Protein AF-A0AA41WRB9-F1 (afdb_monomer)

Sequence (131 aa):
MSAAKTFVLRGEPNAQALWNFLKHNWRAFSDAGKPLAVSVAEHRAKRSTEQNKRLWALLNEIAEQAMLDGKHYSAEAWHEWTKRQFIGVEELPGGGTVGISTTTLNVEEFGAYMTRIEAWAVQNFGIEFRD

Solvent-accessible surface area (backbone atoms only — not comparable to full-atom values): 8102 Å² total; per-residue (Å²): 135,82,84,81,85,83,81,73,76,84,48,70,72,44,47,51,51,49,50,54,51,49,74,75,41,42,63,66,28,43,77,69,76,51,62,77,83,88,85,88,73,85,86,71,55,70,68,58,56,52,50,52,52,50,53,52,52,54,33,42,54,43,26,77,69,38,66,57,98,89,38,69,48,54,35,65,57,48,50,51,50,47,25,38,74,74,74,27,68,44,82,41,94,90,79,46,74,44,52,46,62,73,87,76,48,52,78,66,56,48,50,54,48,52,53,50,51,52,54,48,42,33,75,76,62,67,55,82,86,83,133

Nearest PDB structures (foldseek):
  1pc6-assembly1_B  TM=5.880E-01  e=1.569E-06  Lambdavirus lambda
  1pc6-assembly1_A  TM=6.472E-01  e=3.724E-06  Lambdavirus lambda
  3au4-assembly1_A  TM=2.881E-01  e=1.325E+00  Homo sapiens

Secondary structure (DSSP, 8-state):
-PPP-----SSHHHHHHHHHHHHHHHHHHHHTT-PPP--------HHHHHHHHHHHHHHHHHHHH-EETTEE--HHHHHHHHHHHHT-EEEPTTS-EEEPPGGGS-HHHHHHHHHHHHHHHHHHH------

Foldseek 3Di:
DDDDDDQDPPDDVSVVVVVVCCVPPQVVCVVVVRGDDDDDDPDDDVLVVVLVVVLLLLLQLCQVQDDDPNDRDHSVVVVFVLQCVQVHWDADPPGDIGRDDPVPDDPVSSVVSSVVSVVVSCVPRVGDDDD

Radius of gyration: 20.94 Å; Cα contacts (8 Å, |Δi|>4): 94; chains: 1; bounding box: 52×42×54 Å

Organism: NCBI:txid2957504

InterPro domains:
  IPR008711 Recombinase NinB [PF05772] (5-129)
  IPR036619 NinB superfamily [G3DSA:1.10.3790.10] (3-131)
  IPR036619 NinB superfamily [SSF103370] (4-131)

Mean predicted aligned error: 10.04 Å

Structure (mmCIF, N/CA/C/O backbone):
data_AF-A0AA41WRB9-F1
#
_entry.id   AF-A0AA41WRB9-F1
#
loop_
_atom_site.group_PDB
_atom_site.id
_atom_site.type_symbol
_atom_site.label_atom_id
_atom_site.label_alt_id
_atom_site.label_comp_id
_atom_site.label_asym_id
_atom_site.label_entity_id
_atom_site.label_seq_id
_atom_site.pdbx_PDB_ins_code
_atom_site.Cartn_x
_atom_site.Cartn_y
_atom_site.Cartn_z
_atom_site.occupancy
_atom_site.B_iso_or_equiv
_atom_site.auth_seq_id
_atom_site.auth_comp_id
_atom_site.auth_asym_id
_atom_site.auth_atom_id
_atom_site.pdbx_PDB_model_num
ATOM 1 N N . MET A 1 1 ? -0.284 -12.936 22.490 1.00 36.38 1 MET A N 1
ATOM 2 C CA . MET A 1 1 ? -0.994 -12.260 21.382 1.00 36.38 1 MET A CA 1
ATOM 3 C C . MET A 1 1 ? -2.475 -12.194 21.732 1.00 36.38 1 MET A C 1
ATOM 5 O O . MET A 1 1 ? -3.098 -13.240 21.825 1.00 36.38 1 MET A O 1
ATOM 9 N N . SER A 1 2 ? -3.021 -11.011 22.025 1.00 38.88 2 SER A N 1
ATOM 10 C CA . SER A 1 2 ? -4.467 -10.851 22.243 1.00 38.88 2 SER A CA 1
ATOM 11 C C . SER A 1 2 ? -5.131 -10.681 20.881 1.00 38.88 2 SER A C 1
ATOM 13 O O . SER A 1 2 ? -4.786 -9.749 20.161 1.00 38.88 2 SER A O 1
ATOM 15 N N . ALA A 1 3 ? -6.040 -11.580 20.507 1.00 49.69 3 ALA A N 1
ATOM 16 C CA . ALA A 1 3 ? -6.772 -11.476 19.251 1.00 49.69 3 ALA A CA 1
ATOM 17 C C . ALA A 1 3 ? -7.613 -10.186 19.245 1.00 49.69 3 ALA A C 1
ATOM 19 O O . ALA A 1 3 ? -8.502 -10.013 20.079 1.00 49.69 3 ALA A O 1
ATOM 20 N N . ALA A 1 4 ? -7.315 -9.265 18.328 1.00 69.25 4 ALA A N 1
ATOM 21 C CA . ALA A 1 4 ? -8.133 -8.079 18.115 1.00 69.25 4 ALA A CA 1
ATOM 22 C C . ALA A 1 4 ? -9.483 -8.503 17.517 1.00 69.25 4 ALA A C 1
ATOM 24 O O . ALA A 1 4 ? -9.531 -9.224 16.520 1.00 69.25 4 ALA A O 1
ATOM 25 N N . LYS A 1 5 ? -10.588 -8.076 18.134 1.00 78.69 5 LYS A N 1
ATOM 26 C CA . LYS A 1 5 ? -11.938 -8.352 17.635 1.00 78.69 5 LYS A CA 1
ATOM 27 C C . LYS A 1 5 ? -12.375 -7.219 16.710 1.00 78.69 5 LYS A C 1
ATOM 29 O O . LYS A 1 5 ? -12.605 -6.104 17.167 1.00 78.69 5 LYS A O 1
ATOM 34 N N . THR A 1 6 ? -12.492 -7.503 15.417 1.00 83.56 6 THR A N 1
ATOM 35 C CA . THR A 1 6 ? -12.920 -6.526 14.404 1.00 83.56 6 THR A CA 1
ATOM 36 C C . THR A 1 6 ? -14.416 -6.657 14.127 1.00 83.56 6 THR A C 1
ATOM 38 O O . THR A 1 6 ? -14.911 -7.757 13.886 1.00 83.56 6 THR A O 1
ATOM 41 N N . PHE A 1 7 ? -15.134 -5.532 14.115 1.00 86.25 7 PHE A N 1
ATOM 42 C CA . PHE A 1 7 ? -16.541 -5.462 13.719 1.00 86.25 7 PHE A CA 1
ATOM 43 C C . PHE A 1 7 ? -16.647 -4.806 12.343 1.00 86.25 7 PHE A C 1
ATOM 45 O O . PHE A 1 7 ? -16.171 -3.691 12.150 1.00 86.25 7 PHE A O 1
ATOM 52 N N . VAL A 1 8 ? -17.271 -5.492 11.386 1.00 88.06 8 VAL A N 1
ATOM 53 C CA . VAL A 1 8 ? -17.493 -4.964 10.034 1.00 88.06 8 VAL A CA 1
ATOM 54 C C . VAL A 1 8 ? -18.951 -4.560 9.899 1.00 88.06 8 VAL A C 1
ATOM 56 O O . VAL A 1 8 ? -19.832 -5.419 9.894 1.00 88.06 8 VAL A O 1
ATOM 59 N N . LEU A 1 9 ? -19.221 -3.264 9.788 1.00 88.81 9 LEU A N 1
ATOM 60 C CA . LEU A 1 9 ? -20.582 -2.736 9.748 1.00 88.81 9 LEU A CA 1
ATOM 61 C C . LEU A 1 9 ? -21.151 -2.840 8.325 1.00 88.81 9 LEU A C 1
ATOM 63 O O . LEU A 1 9 ? -20.900 -1.981 7.490 1.00 88.81 9 LEU A O 1
ATOM 67 N N . ARG A 1 10 ? -21.891 -3.920 8.038 1.00 85.62 10 ARG A N 1
ATOM 68 C CA . ARG A 1 10 ? -22.584 -4.138 6.744 1.00 85.62 10 ARG A CA 1
ATOM 69 C C . ARG A 1 10 ? -24.097 -3.919 6.816 1.00 85.62 10 ARG A C 1
ATOM 71 O O . ARG A 1 10 ? -24.781 -4.033 5.810 1.00 85.62 10 ARG A O 1
ATOM 78 N N . GLY A 1 11 ? -24.609 -3.662 8.013 1.00 86.00 11 GLY A N 1
ATOM 79 C CA . GLY A 1 11 ? -26.026 -3.538 8.307 1.00 86.00 11 GLY A CA 1
ATOM 80 C C . GLY A 1 11 ? -26.255 -3.401 9.807 1.00 86.00 11 GLY A C 1
ATOM 81 O O . GLY A 1 11 ? -25.328 -3.543 10.613 1.00 86.00 11 GLY A O 1
ATOM 82 N N . GLU A 1 12 ? -27.504 -3.141 10.169 1.00 89.44 12 GLU A N 1
ATOM 83 C CA . GLU A 1 12 ? -27.930 -2.836 11.535 1.00 89.44 12 GLU A CA 1
ATOM 84 C C . GLU A 1 12 ? -27.560 -3.902 12.587 1.00 89.44 12 GLU A C 1
ATOM 86 O O . GLU A 1 12 ? -27.051 -3.522 13.646 1.00 89.44 12 GLU A O 1
ATOM 91 N N . PRO A 1 13 ? -27.651 -5.222 12.307 1.00 90.62 13 PRO A N 1
ATOM 92 C CA . PRO A 1 13 ? -27.245 -6.243 13.276 1.00 90.62 13 PRO A CA 1
ATOM 93 C C . PRO A 1 13 ? -25.773 -6.130 13.701 1.00 90.62 13 PRO A C 1
ATOM 95 O O . PRO A 1 13 ? -25.432 -6.317 14.871 1.00 90.62 13 PRO A O 1
ATOM 98 N N . ASN A 1 14 ? -24.886 -5.768 12.770 1.00 89.12 14 ASN A N 1
ATOM 99 C CA . ASN A 1 14 ? -23.450 -5.664 13.037 1.00 89.12 14 ASN A CA 1
ATOM 100 C C . ASN A 1 14 ? -23.134 -4.409 13.862 1.00 89.12 14 ASN A C 1
ATOM 102 O O . ASN A 1 14 ? -22.268 -4.447 14.739 1.00 89.12 14 ASN A O 1
ATOM 106 N N . ALA A 1 15 ? -23.856 -3.312 13.606 1.00 91.12 15 ALA A N 1
ATOM 107 C CA . ALA A 1 15 ? -23.750 -2.083 14.388 1.00 91.12 15 ALA A CA 1
ATOM 108 C C . ALA A 1 15 ? -24.236 -2.300 15.824 1.00 91.12 15 ALA A C 1
ATOM 110 O O . ALA A 1 15 ? -23.564 -1.900 16.777 1.00 91.12 15 ALA A O 1
ATOM 111 N N . GLN A 1 16 ? -25.344 -3.021 15.992 1.00 93.25 16 GLN A N 1
ATOM 112 C CA . GLN A 1 16 ? -25.877 -3.333 17.311 1.00 93.25 16 GLN A CA 1
ATOM 113 C C . GLN A 1 16 ? -24.959 -4.274 18.103 1.00 93.25 16 GLN A C 1
ATOM 115 O O . GLN A 1 16 ? -24.782 -4.091 19.308 1.00 93.25 16 GLN A O 1
ATOM 120 N N . ALA A 1 17 ? -24.301 -5.227 17.435 1.00 90.62 17 ALA A N 1
ATOM 121 C CA . ALA A 1 17 ? -23.291 -6.080 18.058 1.00 90.62 17 ALA A CA 1
ATOM 122 C C . ALA A 1 17 ? -22.071 -5.284 18.561 1.00 90.62 17 ALA A C 1
ATOM 124 O O . ALA A 1 17 ? -21.623 -5.513 19.688 1.00 90.62 17 ALA A O 1
ATOM 125 N N . LEU A 1 18 ? -21.560 -4.332 17.766 1.00 92.88 18 LEU A N 1
ATOM 126 C CA . LEU A 1 18 ? -20.486 -3.424 18.189 1.00 92.88 18 LEU A CA 1
ATOM 127 C C . LEU A 1 18 ? -20.927 -2.581 19.392 1.00 92.88 18 LEU A C 1
ATOM 129 O O . LEU A 1 18 ? -20.223 -2.534 20.401 1.00 92.88 18 LEU A O 1
ATOM 133 N N . TRP A 1 19 ? -22.103 -1.956 19.305 1.00 93.31 19 TRP A N 1
ATOM 134 C CA . TRP A 1 19 ? -22.654 -1.134 20.382 1.00 93.31 19 TRP A CA 1
ATOM 135 C C . TRP A 1 19 ? -22.786 -1.917 21.688 1.00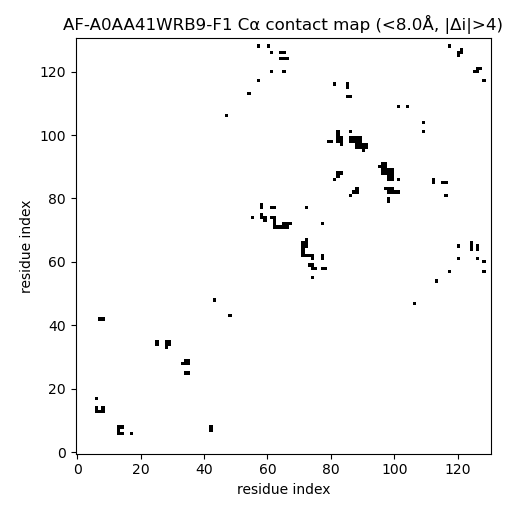 93.31 19 TRP A C 1
ATOM 137 O O . TRP A 1 19 ? -22.301 -1.476 22.731 1.00 93.31 19 TRP A O 1
ATOM 147 N N . ASN A 1 20 ? -23.381 -3.110 21.630 1.00 93.88 20 ASN A N 1
ATOM 148 C CA . ASN A 1 20 ? -23.534 -3.971 22.794 1.00 93.88 20 ASN A CA 1
ATOM 149 C C . ASN A 1 20 ? -22.172 -4.374 23.365 1.00 93.88 20 ASN A C 1
ATOM 151 O O . ASN A 1 20 ? -21.995 -4.354 24.581 1.00 93.88 20 ASN A O 1
ATOM 155 N N . PHE A 1 21 ? -21.192 -4.695 22.520 1.00 92.38 21 PHE A N 1
ATOM 156 C CA . PHE A 1 21 ? -19.852 -5.014 22.998 1.00 92.38 21 PHE A CA 1
ATOM 157 C C . PHE A 1 21 ? -19.220 -3.831 23.740 1.00 92.38 21 PHE A C 1
ATOM 159 O O . PHE A 1 21 ? -18.773 -3.999 24.874 1.00 92.38 21 PHE A O 1
ATOM 166 N N . LEU A 1 22 ? -19.238 -2.633 23.152 1.00 92.69 22 LEU A N 1
ATOM 167 C CA . LEU A 1 22 ? -18.678 -1.443 23.789 1.00 92.69 22 LEU A CA 1
ATOM 168 C C . LEU A 1 22 ? -19.394 -1.141 25.106 1.00 92.69 22 LEU A C 1
ATOM 170 O O . LEU A 1 22 ? -18.738 -1.092 26.145 1.00 92.69 22 LEU A O 1
ATOM 174 N N . LYS A 1 23 ? -20.730 -1.036 25.080 1.00 93.50 23 LYS A N 1
ATOM 175 C CA . LYS A 1 23 ? -21.576 -0.688 26.232 1.00 93.50 23 LYS A CA 1
ATOM 176 C C . LYS A 1 23 ? -21.302 -1.555 27.462 1.00 93.50 23 LYS A C 1
ATOM 178 O O . LYS A 1 23 ? -21.262 -1.020 28.567 1.00 93.50 23 LYS A O 1
ATOM 183 N N . HIS A 1 24 ? -21.113 -2.862 27.281 1.00 92.06 24 HIS A N 1
ATOM 184 C CA . HIS A 1 24 ? -20.957 -3.793 28.402 1.00 92.06 24 HIS A CA 1
ATOM 185 C C . HIS A 1 24 ? -19.508 -3.964 28.877 1.00 92.06 24 HIS A C 1
ATOM 187 O O . HIS A 1 24 ? -19.306 -4.377 30.014 1.00 92.06 24 HIS A O 1
ATOM 193 N N . ASN A 1 25 ? -18.504 -3.666 28.044 1.00 91.38 25 ASN A N 1
ATOM 194 C CA . ASN A 1 25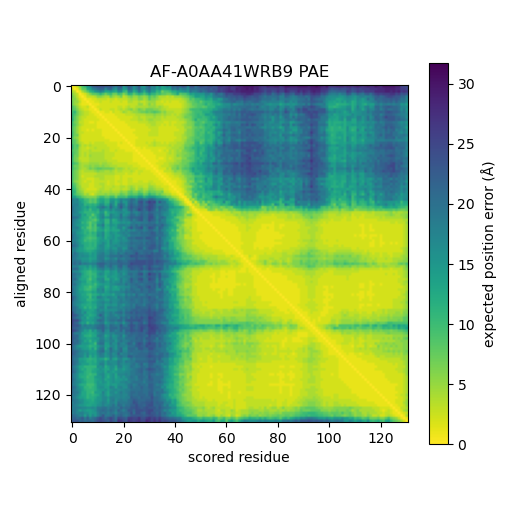 ? -17.118 -4.051 28.341 1.00 91.38 25 ASN A CA 1
ATOM 195 C C . ASN A 1 25 ? -16.182 -2.865 28.611 1.00 91.38 25 ASN A C 1
ATOM 197 O O . ASN A 1 25 ? -15.191 -3.040 29.316 1.00 91.38 25 ASN A O 1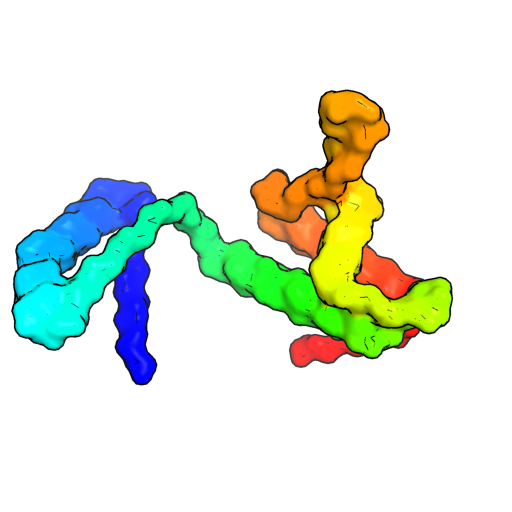
ATOM 201 N N . TRP A 1 26 ? -16.462 -1.658 28.100 1.00 91.88 26 TRP A N 1
ATOM 202 C CA . TRP A 1 26 ? -15.469 -0.572 28.117 1.00 91.88 26 TRP A CA 1
ATOM 203 C C . TRP A 1 26 ? -14.996 -0.176 29.524 1.00 91.88 26 TRP A C 1
ATOM 205 O O . TRP A 1 26 ? -13.802 0.048 29.710 1.00 91.88 26 TRP A O 1
ATOM 215 N N . ARG A 1 27 ? -15.899 -0.145 30.518 1.00 91.81 27 ARG A N 1
ATOM 216 C CA . ARG A 1 27 ? -15.556 0.203 31.910 1.00 91.81 27 ARG A CA 1
ATOM 217 C C . ARG A 1 27 ? -14.622 -0.822 32.533 1.00 91.81 27 ARG A C 1
ATOM 219 O O . ARG A 1 27 ? -13.547 -0.456 32.975 1.00 91.81 27 ARG A O 1
ATOM 226 N N . ALA A 1 28 ? -14.976 -2.105 32.453 1.00 91.06 28 ALA A N 1
ATOM 227 C CA . ALA A 1 28 ? -14.157 -3.185 32.999 1.00 91.06 28 ALA A CA 1
ATOM 228 C C . ALA A 1 28 ? -12.738 -3.200 32.403 1.00 91.06 28 ALA A C 1
ATOM 230 O O . ALA A 1 28 ? -11.761 -3.423 33.110 1.00 91.06 28 ALA A O 1
ATOM 231 N N . PHE A 1 29 ? -12.615 -2.921 31.103 1.00 89.06 29 PHE A N 1
ATOM 232 C CA . PHE A 1 29 ? -11.323 -2.808 30.426 1.00 89.06 29 PHE A CA 1
ATOM 233 C C . PHE A 1 29 ? -10.542 -1.552 30.847 1.00 89.06 29 PHE A C 1
ATOM 235 O O . PHE A 1 29 ? -9.333 -1.633 31.068 1.00 89.06 29 PHE A O 1
ATOM 242 N N . SER A 1 30 ? -11.224 -0.413 31.004 1.00 91.56 30 SER A N 1
ATOM 243 C CA . SER A 1 30 ? -10.632 0.827 31.521 1.00 91.56 30 SER A CA 1
ATOM 244 C C . SER A 1 30 ? -10.106 0.649 32.947 1.00 91.56 30 SER A C 1
ATOM 246 O O . SER A 1 30 ? -8.956 0.984 33.219 1.00 91.56 30 SER A O 1
ATOM 248 N N . ASP A 1 31 ? -10.910 0.056 33.830 1.00 92.88 31 ASP A N 1
ATOM 249 C CA . ASP A 1 31 ? -10.571 -0.177 35.239 1.00 92.88 31 ASP A CA 1
ATOM 250 C C . ASP A 1 31 ? -9.412 -1.177 35.386 1.00 92.88 31 ASP A C 1
ATOM 252 O O . ASP A 1 31 ? -8.586 -1.061 36.288 1.00 92.88 31 ASP A O 1
ATOM 256 N N . ALA A 1 32 ? -9.293 -2.126 34.452 1.00 91.44 32 ALA A N 1
ATOM 257 C CA . ALA A 1 32 ? -8.176 -3.067 34.370 1.00 91.44 32 ALA A CA 1
ATOM 258 C C . ALA A 1 32 ? -6.906 -2.484 33.708 1.00 91.44 32 ALA A C 1
ATOM 260 O O . ALA A 1 32 ? -5.960 -3.232 33.437 1.00 91.44 32 ALA A O 1
ATOM 261 N N . GLY A 1 33 ? -6.879 -1.183 33.389 1.00 90.69 33 GLY A N 1
ATOM 262 C CA . GLY A 1 33 ? -5.736 -0.510 32.759 1.00 90.69 33 GLY A CA 1
ATOM 263 C C . GLY A 1 33 ? -5.493 -0.898 31.295 1.00 90.69 33 GLY A C 1
ATOM 264 O O . GLY A 1 33 ? -4.409 -0.665 30.764 1.00 90.69 33 GLY A O 1
ATOM 265 N N . LYS A 1 34 ? -6.480 -1.508 30.630 1.00 88.44 34 LYS A N 1
ATOM 266 C CA . LYS A 1 34 ? -6.414 -1.948 29.227 1.00 88.44 34 LYS A CA 1
ATOM 267 C C . LYS A 1 34 ? -7.576 -1.335 28.441 1.00 88.44 34 LYS A C 1
ATOM 269 O O . LYS A 1 34 ? -8.480 -2.070 28.051 1.00 88.44 34 LYS A O 1
ATOM 274 N N . PRO A 1 35 ? -7.606 -0.008 28.224 1.00 88.88 35 PRO A N 1
ATOM 275 C CA . PRO A 1 35 ? -8.743 0.647 27.587 1.00 88.88 35 PRO A CA 1
ATOM 276 C C . PRO A 1 35 ? -9.003 0.092 26.181 1.00 88.88 35 PRO A C 1
ATOM 278 O O . PRO A 1 35 ? -8.079 -0.245 25.438 1.00 88.88 35 PRO A O 1
ATOM 281 N N . LEU A 1 36 ? -10.280 0.011 25.806 1.00 88.88 36 LEU A N 1
ATOM 282 C CA . LEU A 1 36 ? -10.667 -0.337 24.442 1.00 88.88 36 LEU A CA 1
ATOM 283 C C . LEU A 1 36 ? -10.345 0.833 23.504 1.00 88.88 36 LEU A C 1
ATOM 285 O O . LEU A 1 36 ? -10.779 1.957 23.745 1.00 88.88 36 LEU A O 1
ATOM 289 N N . ALA A 1 37 ? -9.640 0.555 22.409 1.00 85.75 37 ALA A N 1
ATOM 290 C CA . ALA A 1 37 ? -9.444 1.498 21.314 1.00 85.75 37 ALA A CA 1
ATOM 291 C C . ALA A 1 37 ? -10.421 1.184 20.172 1.00 85.75 37 ALA A C 1
ATOM 293 O O . ALA A 1 37 ? -10.575 0.025 19.782 1.00 85.75 37 ALA A O 1
ATOM 294 N N . VAL A 1 38 ? -11.061 2.217 19.618 1.00 85.69 38 VAL A N 1
ATOM 295 C CA . VAL A 1 38 ? -11.940 2.103 18.446 1.00 85.69 38 VAL A CA 1
ATOM 296 C C . VAL A 1 38 ? -11.314 2.883 17.297 1.00 85.69 38 VAL A C 1
ATOM 298 O O . VAL A 1 38 ? -11.084 4.082 17.414 1.00 85.69 38 VAL A O 1
ATOM 301 N N . SER A 1 39 ? -11.048 2.201 16.184 1.00 81.44 39 SER A N 1
ATOM 302 C CA . SER A 1 39 ? -10.637 2.818 14.922 1.00 81.44 39 SER A CA 1
ATOM 303 C C . SER A 1 39 ? -11.747 2.611 13.898 1.00 81.44 39 SER A C 1
ATOM 305 O O . SER A 1 39 ? -12.228 1.489 13.726 1.00 81.44 39 SER A O 1
ATOM 307 N N . VAL A 1 40 ? -12.180 3.695 13.256 1.00 82.38 40 VAL A N 1
ATOM 308 C CA . VAL A 1 40 ? -13.228 3.677 12.233 1.00 82.38 40 VAL A CA 1
ATOM 309 C C . VAL A 1 40 ? -12.583 4.011 10.900 1.00 82.38 40 VAL A C 1
ATOM 311 O O . VAL A 1 40 ? -11.981 5.069 10.740 1.00 82.38 40 VAL A O 1
ATOM 314 N N . ALA A 1 41 ? -12.708 3.094 9.951 1.00 76.81 41 ALA A N 1
ATOM 315 C CA . ALA A 1 41 ? -12.228 3.250 8.590 1.00 76.81 41 ALA A CA 1
ATOM 316 C C . ALA A 1 41 ? -13.160 2.492 7.643 1.00 76.81 41 ALA A C 1
ATOM 318 O O . ALA A 1 41 ? -13.906 1.603 8.066 1.00 76.81 41 ALA A O 1
ATOM 319 N N . GLU A 1 42 ? -13.097 2.823 6.357 1.00 75.94 42 GLU A N 1
ATOM 320 C CA . GLU A 1 42 ? -13.761 2.040 5.322 1.00 75.94 42 GLU A CA 1
ATOM 321 C C . GLU A 1 42 ? -13.300 0.576 5.396 1.00 75.94 42 GLU A C 1
ATOM 323 O O . GLU A 1 42 ? -12.101 0.278 5.454 1.00 75.94 42 GLU A O 1
ATOM 328 N N . HIS A 1 43 ? -14.253 -0.359 5.412 1.00 72.38 43 HIS A N 1
ATOM 329 C CA . HIS A 1 43 ? -13.904 -1.769 5.460 1.00 72.38 43 HIS A CA 1
ATOM 330 C C . HIS A 1 43 ? -13.366 -2.233 4.107 1.00 72.38 43 HIS A C 1
ATOM 332 O O . HIS A 1 43 ? -14.124 -2.543 3.187 1.00 72.38 43 HIS A O 1
ATOM 338 N N . ARG A 1 44 ? -12.044 -2.363 4.020 1.00 65.81 44 ARG A N 1
ATOM 339 C CA . ARG A 1 44 ? -11.388 -3.025 2.893 1.00 65.81 44 ARG A CA 1
ATOM 340 C C . ARG A 1 44 ? -11.526 -4.539 3.046 1.00 65.81 44 ARG A C 1
ATOM 342 O O . ARG A 1 44 ? -11.294 -5.093 4.121 1.00 65.81 44 ARG A O 1
ATOM 349 N N . ALA A 1 45 ? -11.924 -5.217 1.971 1.00 63.75 45 ALA A N 1
ATOM 350 C CA . ALA A 1 45 ? -12.008 -6.673 1.961 1.00 63.75 45 ALA A CA 1
ATOM 351 C C . ALA A 1 45 ? -10.642 -7.279 2.320 1.00 63.75 45 ALA A C 1
ATOM 353 O O . ALA A 1 45 ? -9.624 -6.835 1.799 1.00 63.75 45 ALA A O 1
ATOM 354 N N . LYS A 1 46 ? -10.611 -8.336 3.146 1.00 57.72 46 LYS A N 1
ATOM 355 C CA . LYS A 1 46 ? -9.367 -9.033 3.538 1.00 57.72 46 LYS A CA 1
ATOM 356 C C . LYS A 1 46 ? -8.489 -9.398 2.327 1.00 57.72 46 LYS A C 1
ATOM 358 O O . LYS A 1 46 ? -7.270 -9.316 2.402 1.00 57.72 46 LYS A O 1
ATOM 363 N N . ARG A 1 47 ? -9.117 -9.721 1.187 1.00 57.94 47 ARG A N 1
ATOM 364 C CA . ARG A 1 47 ? -8.444 -9.981 -0.097 1.00 57.94 47 ARG A CA 1
ATOM 365 C C . ARG A 1 47 ? -7.617 -8.787 -0.598 1.00 57.94 47 ARG A C 1
ATOM 367 O O . ARG A 1 47 ? -6.515 -9.002 -1.074 1.00 57.94 47 ARG A O 1
ATOM 374 N N . SER A 1 48 ? -8.098 -7.554 -0.426 1.00 71.44 48 SER A N 1
ATOM 375 C CA . SER A 1 48 ? -7.361 -6.329 -0.772 1.00 71.44 48 SER A CA 1
ATOM 376 C C . SER A 1 48 ? -6.123 -6.142 0.115 1.00 71.44 48 SER A C 1
ATOM 378 O O . SER A 1 48 ? -5.074 -5.739 -0.377 1.00 71.44 48 SER A O 1
ATOM 380 N N . THR A 1 49 ? -6.196 -6.508 1.402 1.00 76.12 49 THR A N 1
ATOM 381 C CA . THR A 1 49 ? -5.035 -6.465 2.309 1.00 76.12 49 THR A CA 1
ATOM 382 C C . THR A 1 49 ? -3.961 -7.483 1.922 1.00 76.12 49 THR A C 1
ATOM 384 O O . THR A 1 49 ? -2.786 -7.127 1.888 1.00 76.12 49 THR A O 1
ATOM 387 N N . GLU A 1 50 ? -4.345 -8.717 1.577 1.00 82.44 50 GLU A N 1
ATOM 388 C CA . GLU A 1 50 ? -3.390 -9.727 1.090 1.00 82.44 50 GLU A CA 1
ATOM 389 C C . GLU A 1 50 ? -2.791 -9.341 -0.270 1.00 82.44 50 GLU A C 1
ATOM 391 O O . GLU A 1 50 ? -1.591 -9.490 -0.475 1.00 82.44 50 GLU A O 1
ATOM 396 N N . GLN A 1 51 ? -3.590 -8.772 -1.180 1.00 82.75 51 GLN A N 1
ATOM 397 C CA . GLN A 1 51 ? -3.095 -8.250 -2.460 1.00 82.75 51 GLN A CA 1
ATOM 398 C C . GLN A 1 51 ? -2.089 -7.109 -2.261 1.00 82.75 51 GLN A C 1
ATOM 400 O O . GLN A 1 51 ? -1.042 -7.103 -2.901 1.00 82.75 51 GLN A O 1
ATOM 405 N N . ASN A 1 52 ? -2.352 -6.180 -1.338 1.00 87.19 52 ASN A N 1
ATOM 406 C 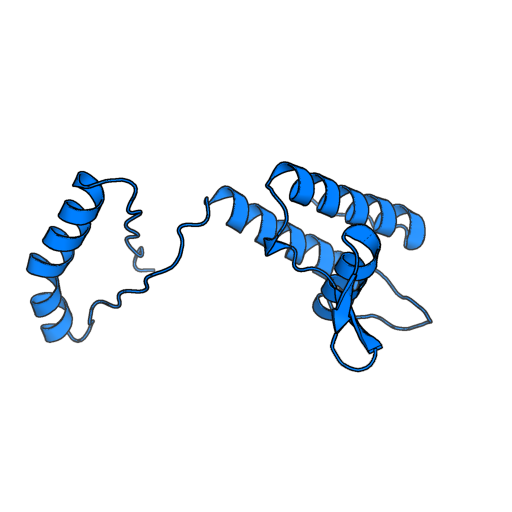CA . ASN A 1 52 ? -1.402 -5.118 -1.013 1.00 87.19 52 ASN A CA 1
ATOM 407 C C . ASN A 1 52 ? -0.110 -5.683 -0.404 1.00 87.19 52 ASN A C 1
ATOM 409 O O . ASN A 1 52 ? 0.982 -5.266 -0.775 1.00 87.19 52 ASN A O 1
ATOM 413 N N . LYS A 1 53 ? -0.218 -6.664 0.500 1.00 90.12 53 LYS A N 1
ATOM 414 C CA . LYS A 1 53 ? 0.951 -7.353 1.060 1.00 90.12 53 LYS A CA 1
ATOM 415 C C . LYS A 1 53 ? 1.779 -8.038 -0.035 1.00 90.12 53 LYS A C 1
ATOM 417 O O . LYS A 1 53 ? 3.000 -7.915 -0.018 1.00 90.12 53 LYS A O 1
ATOM 422 N N . ARG A 1 54 ? 1.125 -8.705 -0.994 1.00 91.94 54 ARG A N 1
ATOM 423 C CA . ARG A 1 54 ? 1.785 -9.329 -2.150 1.00 91.94 54 ARG A CA 1
ATOM 424 C C . ARG A 1 54 ? 2.494 -8.300 -3.031 1.00 91.94 54 ARG A C 1
ATOM 426 O O . ARG A 1 54 ? 3.642 -8.527 -3.385 1.00 91.94 54 ARG A O 1
ATOM 433 N N . LEU A 1 55 ? 1.856 -7.165 -3.330 1.00 93.81 55 LEU A N 1
ATOM 434 C CA . LEU A 1 55 ? 2.496 -6.081 -4.083 1.00 93.81 55 LEU A CA 1
ATOM 435 C C . LEU A 1 55 ? 3.794 -5.624 -3.401 1.00 93.81 55 LEU A C 1
ATOM 437 O O . LEU A 1 55 ? 4.813 -5.459 -4.062 1.00 93.81 55 LEU A O 1
ATOM 441 N N . TRP A 1 56 ? 3.779 -5.436 -2.081 1.00 95.25 56 TRP A N 1
ATOM 442 C CA . TRP A 1 56 ? 4.986 -5.025 -1.365 1.00 95.25 56 TRP A CA 1
ATOM 443 C C . TRP A 1 56 ? 6.062 -6.108 -1.344 1.00 95.25 56 TRP A C 1
ATOM 445 O O . TRP A 1 56 ? 7.232 -5.766 -1.465 1.00 95.25 56 TRP A O 1
ATOM 455 N N . ALA A 1 57 ? 5.704 -7.387 -1.222 1.00 95.06 57 ALA A N 1
ATOM 456 C CA . ALA A 1 57 ? 6.675 -8.478 -1.342 1.00 95.06 57 ALA A CA 1
ATOM 457 C C . ALA A 1 57 ? 7.368 -8.450 -2.715 1.00 95.06 57 ALA A C 1
ATOM 459 O O . ALA A 1 57 ? 8.591 -8.347 -2.777 1.00 95.06 57 ALA A O 1
ATOM 460 N N . LEU A 1 58 ? 6.574 -8.368 -3.787 1.00 95.31 58 LEU A N 1
ATOM 461 C CA . LEU A 1 58 ? 7.047 -8.236 -5.165 1.00 95.31 58 LEU A CA 1
ATOM 462 C C . LEU A 1 58 ? 8.028 -7.063 -5.336 1.00 95.31 58 LEU A C 1
ATOM 464 O O . LEU A 1 58 ? 9.109 -7.215 -5.896 1.00 95.31 58 LEU A O 1
ATOM 468 N N . LEU A 1 59 ? 7.670 -5.881 -4.831 1.00 96.31 59 LEU A N 1
ATOM 469 C CA . LEU A 1 59 ? 8.511 -4.686 -4.943 1.00 96.31 59 LEU A CA 1
ATOM 470 C C . LEU A 1 59 ? 9.801 -4.777 -4.120 1.00 96.31 59 LEU A C 1
ATOM 472 O O . LEU A 1 59 ? 10.808 -4.198 -4.522 1.00 96.31 59 LEU A O 1
ATOM 476 N N . ASN A 1 60 ? 9.785 -5.478 -2.983 1.00 96.25 60 ASN A N 1
ATOM 477 C CA . ASN A 1 60 ? 10.999 -5.723 -2.204 1.00 96.25 60 ASN A CA 1
ATOM 478 C C . ASN A 1 60 ? 11.936 -6.688 -2.934 1.00 96.25 60 ASN A C 1
ATOM 480 O O . ASN A 1 60 ? 13.127 -6.407 -3.014 1.00 96.25 60 ASN A O 1
ATOM 484 N N . GLU A 1 61 ? 11.411 -7.749 -3.550 1.00 95.44 61 GLU A N 1
ATOM 485 C CA . GLU A 1 61 ? 12.225 -8.644 -4.382 1.00 95.44 61 GLU A CA 1
ATOM 486 C C . GLU A 1 61 ? 12.865 -7.893 -5.558 1.00 95.44 61 GLU A C 1
ATOM 488 O O . GLU A 1 61 ? 14.049 -8.079 -5.843 1.00 95.44 61 GLU A O 1
ATOM 493 N N . ILE A 1 62 ? 12.126 -6.973 -6.191 1.00 95.69 62 ILE A N 1
ATOM 494 C CA . ILE A 1 62 ? 12.684 -6.091 -7.227 1.00 95.69 62 ILE A CA 1
ATOM 495 C C . ILE A 1 62 ? 13.749 -5.162 -6.642 1.00 95.69 62 ILE A C 1
ATOM 497 O O . ILE A 1 62 ? 14.805 -5.003 -7.241 1.00 95.69 62 ILE A O 1
ATOM 501 N N . ALA A 1 63 ? 13.518 -4.556 -5.478 1.00 96.00 63 ALA A N 1
ATOM 502 C CA . ALA A 1 63 ? 14.498 -3.676 -4.841 1.00 96.00 63 ALA A CA 1
ATOM 503 C C . ALA A 1 63 ? 15.826 -4.392 -4.535 1.00 96.00 63 ALA A C 1
ATOM 505 O O . ALA A 1 63 ? 16.901 -3.818 -4.727 1.00 96.00 63 ALA A O 1
ATOM 506 N N . GLU A 1 64 ? 15.749 -5.646 -4.089 1.00 94.75 64 GLU A N 1
ATOM 507 C CA . GLU A 1 64 ? 16.911 -6.470 -3.752 1.00 94.75 64 GLU A CA 1
ATOM 508 C C . GLU A 1 64 ? 17.686 -6.937 -4.990 1.00 94.75 64 GLU A C 1
ATOM 510 O O . GLU A 1 64 ? 18.916 -6.952 -4.969 1.00 94.75 64 GLU A O 1
ATOM 515 N N . GLN A 1 65 ? 16.988 -7.299 -6.070 1.00 94.00 65 GLN A N 1
ATOM 516 C CA . GLN A 1 65 ? 17.606 -7.948 -7.231 1.00 94.00 65 GLN A CA 1
ATOM 517 C C . GLN A 1 65 ? 17.876 -6.994 -8.406 1.00 94.00 65 GLN A C 1
ATOM 519 O O . GLN A 1 65 ? 18.872 -7.155 -9.111 1.00 94.00 65 GLN A O 1
ATOM 524 N N . ALA A 1 66 ? 17.021 -5.993 -8.63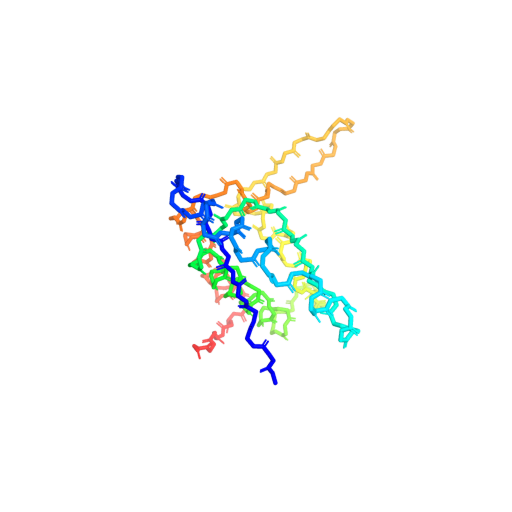5 1.00 93.81 66 ALA A N 1
ATOM 525 C CA . ALA A 1 66 ? 17.136 -5.093 -9.779 1.00 93.81 66 ALA A CA 1
ATOM 526 C C . ALA A 1 66 ? 18.163 -3.986 -9.529 1.00 93.81 66 ALA A C 1
ATOM 528 O O . ALA A 1 66 ? 18.036 -3.187 -8.597 1.00 93.81 66 ALA A O 1
ATOM 529 N N . MET A 1 67 ? 19.122 -3.873 -10.446 1.00 92.38 67 MET A N 1
ATOM 530 C CA . MET A 1 67 ? 20.019 -2.730 -10.541 1.00 92.38 67 MET A CA 1
ATOM 531 C C . MET A 1 67 ? 19.703 -1.953 -11.820 1.00 92.38 67 MET A C 1
ATOM 533 O O . MET A 1 67 ? 19.813 -2.488 -12.922 1.00 92.38 67 MET A O 1
ATOM 537 N N . LEU A 1 68 ? 19.328 -0.685 -11.671 1.00 90.12 68 LEU A N 1
ATOM 538 C CA . LEU A 1 68 ? 19.052 0.230 -12.777 1.00 90.12 68 LEU A CA 1
ATOM 539 C C . LEU A 1 68 ? 20.066 1.374 -12.720 1.00 90.12 68 LEU A C 1
ATOM 541 O O . LEU A 1 68 ? 20.331 1.910 -11.646 1.00 90.12 68 LEU A O 1
ATOM 545 N N . ASP A 1 69 ? 20.687 1.705 -13.851 1.00 89.56 69 ASP A N 1
ATOM 546 C CA . ASP A 1 69 ? 21.725 2.747 -13.945 1.00 89.56 69 ASP A CA 1
ATOM 547 C C . ASP A 1 69 ? 22.871 2.587 -12.922 1.00 89.56 69 ASP A C 1
ATOM 549 O O . ASP A 1 69 ? 23.417 3.554 -12.393 1.00 89.56 69 ASP A O 1
ATOM 553 N N . GLY A 1 70 ? 23.232 1.336 -12.612 1.00 91.75 70 GLY A N 1
ATOM 554 C CA . GLY A 1 70 ? 24.293 1.014 -11.652 1.00 91.75 70 GLY A CA 1
ATOM 555 C C . GLY A 1 70 ? 23.908 1.216 -10.182 1.00 91.75 70 GLY A C 1
ATOM 556 O O . GLY A 1 70 ? 24.789 1.234 -9.321 1.00 91.75 70 GLY A O 1
ATOM 557 N N . LYS A 1 71 ? 22.615 1.375 -9.872 1.00 93.56 71 LYS A N 1
ATOM 558 C CA . LYS A 1 71 ? 22.121 1.566 -8.506 1.00 93.56 71 LYS A CA 1
ATOM 559 C C . LYS A 1 71 ? 20.885 0.709 -8.205 1.00 93.56 71 LYS A C 1
ATOM 561 O O . LYS A 1 71 ? 20.029 0.485 -9.055 1.00 93.56 71 LYS A O 1
ATOM 566 N N . HIS A 1 72 ? 20.774 0.282 -6.948 1.00 94.56 72 HIS A N 1
ATOM 567 C CA . HIS A 1 72 ? 19.544 -0.277 -6.387 1.00 94.56 72 HIS A CA 1
ATOM 568 C C . HIS A 1 72 ? 18.614 0.826 -5.873 1.00 94.56 72 HIS A C 1
ATOM 570 O O . HIS A 1 72 ? 19.043 1.791 -5.225 1.00 94.56 72 HIS A O 1
ATOM 576 N N . TYR A 1 73 ? 17.321 0.659 -6.128 1.00 96.31 73 TYR A N 1
ATOM 577 C CA . TYR A 1 73 ? 16.270 1.559 -5.664 1.00 96.31 73 TYR A CA 1
ATOM 578 C C . TYR A 1 73 ? 15.424 0.877 -4.591 1.00 96.31 73 TYR A C 1
ATOM 580 O O . TYR A 1 73 ? 15.264 -0.340 -4.595 1.00 96.31 73 TYR A O 1
ATOM 588 N N . SER A 1 74 ? 14.888 1.663 -3.655 1.00 96.88 74 SER A N 1
ATOM 589 C CA . SER A 1 74 ? 14.016 1.137 -2.604 1.00 96.88 74 SER A CA 1
ATOM 590 C C . SER A 1 74 ? 12.689 0.639 -3.180 1.00 96.88 74 SER A C 1
ATOM 592 O O . SER A 1 74 ? 12.238 1.109 -4.226 1.00 96.88 74 SER A O 1
ATOM 594 N N . ALA A 1 75 ? 12.012 -0.251 -2.451 1.00 96.19 75 ALA A N 1
ATOM 595 C CA . ALA A 1 75 ? 10.676 -0.716 -2.822 1.00 96.19 75 ALA A CA 1
ATOM 596 C C . ALA A 1 75 ? 9.678 0.447 -2.988 1.00 96.19 75 ALA A C 1
ATOM 598 O O . ALA A 1 75 ? 8.821 0.401 -3.864 1.00 96.19 75 ALA A O 1
ATOM 599 N N . GLU A 1 76 ? 9.812 1.524 -2.204 1.00 95.94 76 GLU A N 1
ATOM 600 C CA . GLU A 1 76 ? 8.987 2.730 -2.360 1.00 95.94 76 GLU A CA 1
ATOM 601 C C . GLU A 1 76 ? 9.282 3.493 -3.656 1.00 95.94 76 GLU A C 1
ATOM 603 O O . GLU A 1 76 ? 8.357 3.944 -4.331 1.00 95.94 76 GLU A O 1
ATOM 608 N N . ALA A 1 77 ? 10.555 3.613 -4.043 1.00 96.12 77 ALA A N 1
ATOM 609 C CA . ALA A 1 77 ? 10.918 4.235 -5.312 1.00 96.12 77 ALA A CA 1
ATOM 610 C C . ALA A 1 77 ? 10.386 3.411 -6.494 1.00 96.12 77 ALA A C 1
ATOM 612 O O . ALA A 1 77 ? 9.822 3.975 -7.435 1.00 96.12 77 ALA A O 1
ATOM 613 N N . TRP A 1 78 ? 10.482 2.080 -6.409 1.00 96.50 78 TRP A N 1
ATOM 614 C CA . TRP A 1 78 ? 9.864 1.185 -7.383 1.00 96.50 78 TRP A CA 1
ATOM 615 C C . TRP A 1 78 ? 8.341 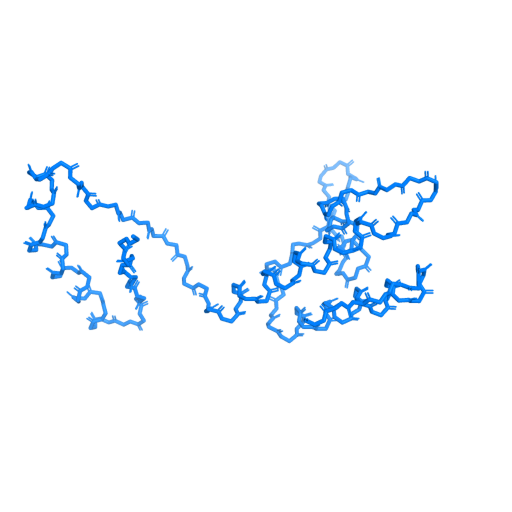1.293 -7.388 1.00 96.50 78 TRP A C 1
ATOM 617 O O . TRP A 1 78 ? 7.749 1.311 -8.464 1.00 96.50 78 TRP A O 1
ATOM 627 N N . HIS A 1 79 ? 7.695 1.434 -6.230 1.00 96.00 79 HIS A N 1
ATOM 628 C CA . HIS A 1 79 ? 6.251 1.649 -6.145 1.00 96.00 79 HIS A CA 1
ATOM 629 C C . HIS A 1 79 ? 5.826 2.920 -6.892 1.00 96.00 79 HIS A C 1
ATOM 631 O O . HIS A 1 79 ? 4.911 2.884 -7.713 1.00 96.00 79 HIS A O 1
ATOM 637 N N . GLU A 1 80 ? 6.505 4.045 -6.661 1.00 96.06 80 GLU A N 1
ATOM 638 C CA . GLU A 1 80 ? 6.199 5.291 -7.368 1.00 96.06 80 GLU A CA 1
ATOM 639 C C . GLU A 1 80 ? 6.461 5.185 -8.870 1.00 96.06 80 GLU A C 1
ATOM 641 O O . GLU A 1 80 ? 5.636 5.623 -9.675 1.00 96.06 80 GLU A O 1
ATOM 646 N N . TRP A 1 81 ? 7.578 4.573 -9.261 1.00 95.62 81 TRP A N 1
ATOM 647 C CA . TRP A 1 81 ? 7.909 4.387 -10.669 1.00 95.62 81 TRP A CA 1
ATOM 648 C C . TRP A 1 81 ? 6.876 3.500 -11.380 1.00 95.62 81 TRP A C 1
ATOM 650 O O . TRP A 1 81 ? 6.317 3.907 -12.397 1.00 95.62 81 TRP A O 1
ATOM 660 N N . THR A 1 82 ? 6.550 2.337 -10.812 1.00 96.12 82 THR A N 1
ATOM 661 C CA . THR A 1 82 ? 5.604 1.371 -11.401 1.00 96.12 82 THR A CA 1
ATOM 662 C C . THR A 1 82 ? 4.190 1.937 -11.520 1.00 96.12 82 THR A C 1
ATOM 664 O O . THR A 1 82 ? 3.548 1.721 -12.549 1.00 96.12 82 THR A O 1
ATOM 667 N N . LYS A 1 83 ? 3.723 2.752 -10.560 1.00 95.88 83 LYS A N 1
ATOM 668 C CA . LYS A 1 83 ? 2.456 3.497 -10.699 1.00 95.88 83 LYS A CA 1
ATOM 669 C C . LYS A 1 83 ? 2.470 4.410 -11.924 1.00 95.88 83 LYS A C 1
ATOM 671 O O . LYS A 1 83 ? 1.556 4.350 -12.745 1.00 95.88 83 LYS A O 1
ATOM 676 N N . ARG A 1 84 ? 3.520 5.227 -12.072 1.00 96.06 84 ARG A N 1
ATOM 677 C CA . ARG A 1 84 ? 3.648 6.163 -13.204 1.00 96.06 84 ARG A CA 1
ATOM 678 C C . ARG A 1 84 ? 3.688 5.433 -14.546 1.00 96.06 84 ARG A C 1
ATOM 680 O O . ARG A 1 84 ? 3.107 5.925 -15.504 1.00 96.06 84 ARG A O 1
ATOM 687 N N . GLN A 1 85 ? 4.348 4.275 -14.604 1.00 95.38 85 GLN A N 1
ATOM 688 C CA . GLN A 1 85 ? 4.491 3.507 -15.843 1.00 95.38 85 GLN A CA 1
ATOM 689 C C . GLN A 1 85 ? 3.249 2.697 -16.218 1.00 95.38 85 GLN A C 1
ATOM 691 O O . GLN A 1 85 ? 2.895 2.636 -17.392 1.00 95.38 85 GLN A O 1
ATOM 696 N N . PHE A 1 86 ? 2.603 2.041 -15.251 1.00 95.88 86 PHE A N 1
ATOM 697 C CA . PHE A 1 86 ? 1.585 1.026 -15.550 1.00 95.88 86 PHE A CA 1
ATOM 698 C C . PHE A 1 86 ? 0.151 1.448 -15.235 1.00 95.88 86 PHE A C 1
ATOM 700 O O . PHE A 1 86 ? -0.772 0.792 -15.723 1.00 95.88 86 PHE A O 1
ATOM 707 N N . ILE A 1 87 ? -0.035 2.513 -14.450 1.00 94.56 87 ILE A N 1
ATOM 708 C CA . ILE A 1 87 ? -1.347 3.113 -14.167 1.00 94.56 87 ILE A CA 1
ATOM 709 C C . ILE A 1 87 ? -1.457 4.452 -14.894 1.00 94.56 87 ILE A C 1
ATOM 711 O O . ILE A 1 87 ? -2.418 4.685 -15.622 1.00 94.56 87 ILE A O 1
ATOM 715 N N . GLY A 1 88 ? -0.449 5.308 -14.722 1.00 94.38 88 GLY A N 1
ATOM 716 C CA . GLY A 1 88 ? -0.372 6.624 -15.343 1.00 94.38 88 GLY A CA 1
ATOM 717 C C . GLY A 1 88 ? -0.068 7.731 -14.340 1.00 94.38 88 GLY A C 1
ATOM 718 O O . GLY A 1 88 ? 0.281 7.485 -13.179 1.00 94.38 88 GLY A O 1
ATOM 719 N N . VAL A 1 89 ? -0.197 8.970 -14.809 1.00 95.94 89 VAL A N 1
ATOM 720 C CA . VAL A 1 89 ? 0.095 10.177 -14.035 1.00 95.94 89 VAL A CA 1
ATOM 721 C C . VAL A 1 89 ? -1.073 11.155 -14.037 1.00 95.94 89 VAL A C 1
ATOM 723 O O . VAL A 1 89 ? -1.828 11.223 -15.002 1.00 95.94 89 VAL A O 1
ATOM 726 N N . GLU A 1 90 ? -1.193 11.920 -12.959 1.00 93.81 90 GLU A N 1
ATOM 727 C CA . GLU A 1 90 ? -2.088 13.068 -12.834 1.00 93.81 90 GLU A CA 1
ATOM 728 C C . GLU A 1 90 ? -1.266 14.363 -12.847 1.00 93.81 90 GLU A C 1
ATOM 730 O O . GLU A 1 90 ? -0.177 14.428 -12.260 1.00 93.81 90 GLU A O 1
ATOM 735 N N . GLU A 1 91 ? -1.774 15.385 -13.537 1.00 94.94 91 GLU A N 1
ATOM 736 C CA . GLU A 1 91 ? -1.156 16.709 -13.597 1.00 94.94 91 GLU A CA 1
ATOM 737 C C . GLU A 1 91 ? -1.455 17.515 -12.332 1.00 94.94 91 GLU A C 1
ATOM 739 O O . GLU A 1 91 ? -2.593 17.622 -11.877 1.00 94.94 91 GLU A O 1
ATOM 744 N N . LEU A 1 92 ? -0.412 18.126 -11.780 1.00 93.56 92 LEU A N 1
ATOM 745 C CA . LEU A 1 92 ? -0.502 19.008 -10.629 1.00 93.56 92 LEU A CA 1
ATOM 746 C C . LEU A 1 92 ? -0.546 20.473 -11.080 1.00 93.56 92 LEU A C 1
ATOM 748 O O . LEU A 1 92 ? 0.106 20.843 -12.066 1.00 93.56 92 LEU A O 1
ATOM 752 N N . PRO A 1 93 ? -1.224 21.352 -10.318 1.00 92.88 93 PRO A N 1
ATOM 753 C CA . PRO A 1 93 ? -1.111 22.791 -10.516 1.00 92.88 93 PRO A CA 1
ATOM 754 C C . PRO A 1 93 ? 0.364 23.221 -10.539 1.00 92.88 93 PRO A C 1
ATOM 756 O O . PRO A 1 93 ? 1.124 22.905 -9.625 1.00 92.88 93 PRO A O 1
ATOM 759 N N . GLY A 1 94 ? 0.774 23.925 -11.597 1.00 90.94 94 GLY A N 1
ATOM 760 C CA . GLY A 1 94 ? 2.172 24.318 -11.816 1.00 90.94 94 GLY A CA 1
ATOM 761 C C . GLY A 1 94 ? 2.978 23.402 -12.748 1.00 90.94 94 GLY A C 1
ATOM 762 O O . GLY A 1 94 ? 4.169 23.640 -12.920 1.00 90.94 94 GLY A O 1
ATOM 763 N N . GLY A 1 95 ? 2.353 22.395 -13.373 1.00 90.81 95 GLY A N 1
ATOM 764 C CA . GLY A 1 95 ? 2.947 21.612 -14.471 1.00 90.81 95 GLY A CA 1
ATOM 765 C C . GLY A 1 95 ? 3.762 20.386 -14.043 1.00 90.81 95 GLY A C 1
ATOM 766 O O . GLY A 1 95 ? 4.422 19.767 -14.874 1.00 90.81 95 GLY A O 1
ATOM 767 N N . GLY A 1 96 ? 3.736 20.030 -12.756 1.00 92.50 96 GLY A N 1
ATOM 768 C CA . GLY A 1 96 ? 4.300 18.770 -12.262 1.00 92.50 96 GLY A CA 1
ATOM 769 C C . GLY A 1 96 ? 3.361 17.583 -12.493 1.00 92.50 96 GLY A C 1
ATOM 770 O O . GLY A 1 96 ? 2.184 17.767 -12.783 1.00 92.50 96 GLY A O 1
ATOM 771 N N . THR A 1 97 ? 3.862 16.357 -12.315 1.00 95.19 97 THR A N 1
ATOM 772 C CA . THR A 1 97 ? 3.045 15.134 -12.390 1.00 95.19 97 THR A CA 1
ATOM 773 C C . THR A 1 97 ? 3.276 14.203 -11.200 1.00 95.19 97 THR A C 1
ATOM 775 O O . THR A 1 97 ? 4.384 14.112 -10.655 1.00 95.19 97 THR A O 1
ATOM 778 N N . VAL A 1 98 ? 2.224 13.487 -10.799 1.00 93.81 98 VAL A N 1
ATOM 779 C CA . VAL A 1 98 ? 2.249 12.469 -9.736 1.00 93.81 98 VAL A CA 1
ATOM 780 C C . VAL A 1 98 ? 1.669 11.151 -10.246 1.00 93.81 98 VAL A C 1
ATOM 782 O O . VAL A 1 98 ? 0.798 11.153 -11.105 1.00 93.81 98 VAL A O 1
ATOM 785 N N . GLY A 1 99 ? 2.162 10.011 -9.753 1.00 93.12 99 GLY A N 1
ATOM 786 C CA . GLY A 1 99 ? 1.629 8.703 -10.144 1.00 93.12 99 GLY A CA 1
ATOM 787 C C . GLY A 1 99 ? 0.238 8.465 -9.558 1.00 93.12 99 GLY A C 1
ATOM 788 O O . GLY A 1 99 ? 0.047 8.648 -8.351 1.00 93.12 99 GLY A O 1
ATOM 789 N N . ILE A 1 100 ? -0.703 8.014 -10.390 1.00 91.25 100 ILE A N 1
ATOM 790 C CA . ILE A 1 100 ? -2.078 7.716 -9.965 1.00 91.25 100 ILE A CA 1
ATOM 791 C C . ILE A 1 100 ? -2.059 6.616 -8.897 1.00 91.25 100 ILE A C 1
ATOM 793 O O . ILE A 1 100 ? -1.376 5.600 -9.031 1.00 91.25 100 ILE A O 1
ATOM 797 N N . SER A 1 101 ? -2.800 6.832 -7.808 1.00 88.50 101 SER A N 1
ATOM 798 C CA . SER A 1 101 ? -2.818 5.919 -6.663 1.00 88.50 101 SER A CA 1
ATOM 799 C C . SER A 1 101 ? -3.402 4.551 -7.021 1.00 88.50 101 SER A C 1
ATOM 801 O O . SER A 1 101 ? -4.470 4.459 -7.626 1.00 88.50 101 SER A O 1
ATOM 803 N N . THR A 1 102 ? -2.782 3.481 -6.519 1.00 85.75 102 THR A N 1
ATOM 804 C CA . THR A 1 102 ? -3.310 2.110 -6.612 1.00 85.75 102 THR A CA 1
ATOM 805 C C . THR A 1 102 ? -4.667 1.944 -5.926 1.00 85.75 102 THR A C 1
ATOM 807 O O . THR A 1 102 ? -5.409 1.023 -6.252 1.00 85.75 102 THR A O 1
ATOM 810 N N . THR A 1 103 ? -5.038 2.854 -5.018 1.00 84.12 103 THR A N 1
ATOM 811 C CA . THR A 1 103 ? -6.357 2.862 -4.364 1.00 84.12 103 THR A CA 1
ATOM 812 C C . THR A 1 103 ? -7.511 3.157 -5.320 1.00 84.12 103 THR A C 1
ATOM 814 O O . THR A 1 103 ? -8.659 2.975 -4.929 1.00 84.12 103 THR A O 1
ATOM 817 N N . THR A 1 104 ? -7.216 3.647 -6.527 1.00 83.62 104 THR A N 1
ATOM 818 C CA . THR A 1 104 ? -8.210 3.895 -7.583 1.00 83.62 104 THR A CA 1
ATOM 819 C C . THR A 1 104 ? -8.562 2.634 -8.372 1.00 83.62 104 THR A C 1
ATOM 821 O O . THR A 1 104 ? -9.607 2.605 -9.012 1.00 83.62 104 THR A O 1
ATOM 824 N N . LEU A 1 105 ? -7.727 1.591 -8.299 1.00 85.44 105 LEU A N 1
ATOM 825 C CA . LEU A 1 105 ? -7.918 0.355 -9.049 1.00 85.44 105 LEU A CA 1
ATOM 826 C C . LEU A 1 105 ? -8.933 -0.560 -8.363 1.00 85.44 105 LEU A C 1
ATOM 828 O O . LEU A 1 105 ? -8.913 -0.748 -7.140 1.00 85.44 105 LEU A O 1
ATOM 832 N N . ASN A 1 106 ? -9.773 -1.208 -9.162 1.00 84.06 106 ASN A N 1
ATOM 833 C CA . ASN A 1 106 ? -10.572 -2.336 -8.703 1.00 84.06 106 ASN A CA 1
ATOM 834 C C . ASN A 1 106 ? -9.708 -3.613 -8.552 1.00 84.06 106 ASN A C 1
ATOM 836 O O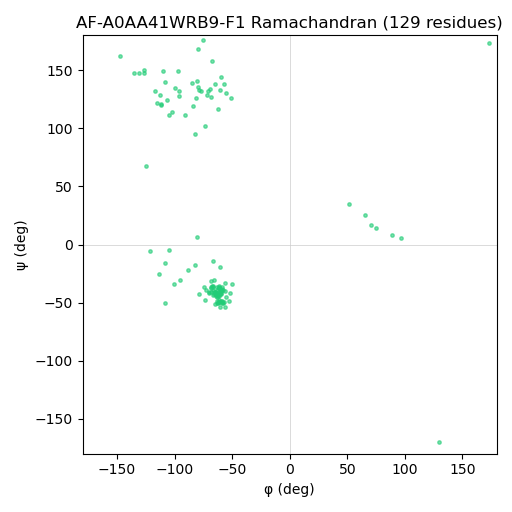 . ASN A 1 106 ? -8.517 -3.640 -8.861 1.00 84.06 106 ASN A O 1
ATOM 840 N N . VAL A 1 107 ? -10.303 -4.700 -8.051 1.00 82.50 107 VAL A N 1
ATOM 841 C CA . VAL A 1 107 ? -9.579 -5.955 -7.753 1.00 82.50 107 VAL A CA 1
ATOM 842 C C . VAL A 1 107 ? -8.943 -6.587 -8.998 1.00 82.50 107 VAL A C 1
ATOM 844 O O . VAL A 1 107 ? -7.862 -7.168 -8.892 1.00 82.50 107 VAL A O 1
ATOM 847 N N . GLU A 1 108 ? -9.613 -6.503 -10.147 1.00 85.00 108 GLU A N 1
ATOM 848 C CA . GLU A 1 108 ? -9.142 -7.051 -11.421 1.00 85.00 108 GLU A CA 1
ATOM 849 C C . GLU A 1 108 ? -8.010 -6.193 -11.994 1.00 85.00 108 GLU A C 1
ATOM 851 O O . GLU A 1 108 ? -6.942 -6.716 -12.310 1.00 85.00 108 GLU A O 1
ATOM 856 N N . GLU A 1 109 ? -8.196 -4.873 -12.019 1.00 88.25 109 GLU A N 1
ATOM 857 C CA . GLU A 1 109 ? -7.185 -3.904 -12.456 1.00 88.25 109 GLU A CA 1
ATOM 858 C C . GLU A 1 109 ? -5.915 -3.988 -11.605 1.00 88.25 109 GLU A C 1
ATOM 860 O O . GLU A 1 109 ? -4.806 -3.982 -12.138 1.00 88.25 109 GLU A O 1
ATOM 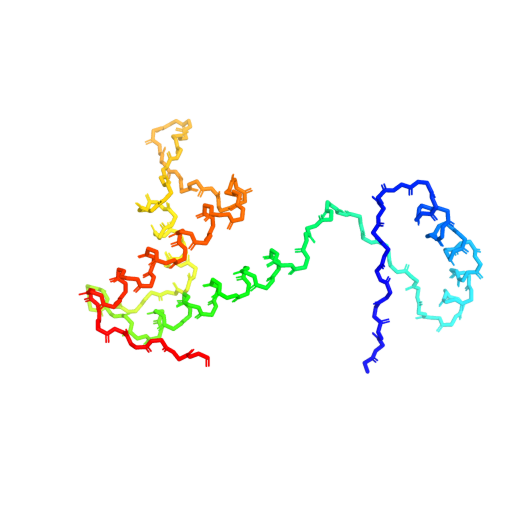865 N N . PHE A 1 110 ? -6.059 -4.137 -10.286 1.00 90.75 110 PHE A N 1
ATOM 866 C CA . PHE A 1 110 ? -4.926 -4.309 -9.380 1.00 90.75 110 PHE A CA 1
ATOM 867 C C . PHE A 1 110 ? -4.200 -5.644 -9.612 1.00 90.75 110 PHE A C 1
ATOM 869 O O . PHE A 1 110 ? -2.974 -5.714 -9.520 1.00 90.75 110 PHE A O 1
ATOM 876 N N . GLY A 1 111 ? -4.938 -6.708 -9.947 1.00 90.75 111 GLY A N 1
ATOM 877 C CA . GLY A 1 111 ? -4.355 -7.985 -10.361 1.00 90.75 111 GLY A CA 1
ATOM 878 C C . GLY A 1 111 ? -3.528 -7.845 -11.640 1.00 90.75 111 GLY A C 1
ATOM 879 O O . GLY A 1 111 ? -2.358 -8.222 -11.658 1.00 90.75 111 GLY A O 1
ATOM 880 N N . ALA A 1 112 ? -4.105 -7.228 -12.674 1.00 92.62 112 ALA A N 1
ATOM 881 C CA . ALA A 1 112 ? -3.417 -6.962 -13.935 1.00 92.62 112 ALA A CA 1
ATOM 882 C C . ALA A 1 112 ? -2.188 -6.054 -13.750 1.00 92.62 112 ALA A C 1
ATOM 884 O O . ALA A 1 112 ? -1.158 -6.272 -14.388 1.00 92.62 112 ALA A O 1
ATOM 885 N N . TYR A 1 113 ? -2.272 -5.069 -12.853 1.00 95.00 113 TYR A N 1
ATOM 886 C CA . TYR A 1 113 ? -1.153 -4.207 -12.476 1.00 95.00 113 TYR A CA 1
ATOM 887 C C . TYR A 1 113 ? 0.025 -5.007 -11.901 1.00 95.00 113 TYR A C 1
ATOM 889 O O . TYR A 1 113 ? 1.144 -4.863 -12.392 1.00 95.00 113 TYR A O 1
ATOM 897 N N . MET A 1 114 ? -0.211 -5.900 -10.932 1.00 94.69 114 MET A N 1
ATOM 898 C CA . MET A 1 114 ? 0.852 -6.752 -10.372 1.00 94.69 114 MET A CA 1
ATOM 899 C C . MET A 1 114 ? 1.481 -7.661 -11.434 1.00 94.69 114 MET A C 1
ATOM 901 O O . MET A 1 114 ? 2.703 -7.728 -11.524 1.00 94.69 114 MET A O 1
ATOM 905 N N . THR A 1 115 ? 0.671 -8.290 -12.292 1.00 94.88 115 THR A N 1
ATOM 906 C CA . THR A 1 115 ? 1.181 -9.139 -13.382 1.00 94.88 115 THR A CA 1
ATOM 907 C C . THR A 1 115 ? 2.046 -8.356 -14.374 1.00 94.88 115 THR A C 1
ATOM 909 O O . THR A 1 115 ? 3.043 -8.878 -14.869 1.00 94.88 115 THR A O 1
ATOM 912 N N . ARG A 1 116 ? 1.709 -7.088 -14.657 1.00 96.12 116 ARG A N 1
ATOM 913 C CA . ARG A 1 116 ? 2.547 -6.218 -15.501 1.00 96.12 116 ARG A CA 1
ATOM 914 C C . ARG A 1 116 ? 3.897 -5.921 -14.852 1.00 96.12 116 ARG A C 1
ATOM 916 O O . ARG A 1 116 ? 4.903 -5.950 -15.554 1.00 96.12 116 ARG A O 1
ATOM 923 N N . ILE A 1 117 ? 3.925 -5.672 -13.541 1.00 96.31 117 ILE A N 1
ATOM 924 C CA . ILE A 1 117 ? 5.173 -5.458 -12.794 1.00 96.31 117 ILE A CA 1
ATOM 925 C C . ILE A 1 117 ? 6.041 -6.718 -12.827 1.00 96.31 117 ILE A C 1
ATOM 927 O O . ILE A 1 117 ? 7.220 -6.621 -13.158 1.00 96.31 117 ILE A O 1
ATOM 931 N N . GLU A 1 118 ? 5.459 -7.886 -12.534 1.00 94.88 118 GLU A N 1
ATOM 932 C CA . GLU A 1 118 ? 6.148 -9.184 -12.573 1.00 94.88 118 GLU A CA 1
ATOM 933 C C . GLU A 1 118 ? 6.769 -9.427 -13.958 1.00 94.88 118 GLU A C 1
ATOM 935 O O . GLU A 1 118 ? 7.977 -9.630 -14.078 1.00 94.88 118 GLU A O 1
ATOM 940 N N . ALA A 1 119 ? 5.966 -9.322 -15.022 1.00 95.44 119 ALA A N 1
ATOM 941 C CA . ALA A 1 119 ? 6.432 -9.534 -16.391 1.00 95.44 119 ALA A CA 1
ATOM 942 C C . ALA A 1 119 ? 7.544 -8.553 -16.786 1.00 95.44 119 ALA A C 1
ATOM 944 O O . ALA A 1 119 ? 8.537 -8.954 -17.394 1.00 95.44 119 ALA A O 1
ATOM 945 N N . TRP A 1 120 ? 7.401 -7.276 -16.426 1.00 95.69 120 TRP A N 1
ATOM 946 C CA . TRP A 1 120 ? 8.420 -6.268 -16.694 1.00 95.69 120 TRP A CA 1
ATOM 947 C C . TRP A 1 120 ? 9.728 -6.568 -15.952 1.00 95.69 120 TRP A C 1
ATOM 949 O O . TRP A 1 120 ? 10.795 -6.504 -16.562 1.00 95.69 120 TRP A O 1
ATOM 959 N N . ALA A 1 121 ? 9.662 -6.938 -14.673 1.00 95.19 121 ALA A N 1
ATOM 960 C CA . ALA A 1 121 ? 10.845 -7.227 -13.870 1.00 95.19 121 ALA A CA 1
ATOM 961 C C . ALA A 1 121 ? 11.604 -8.466 -14.374 1.00 95.19 121 ALA A C 1
ATOM 963 O O . ALA A 1 121 ? 12.831 -8.426 -14.488 1.00 95.19 121 ALA A O 1
ATOM 964 N N . VAL A 1 122 ? 10.884 -9.523 -14.766 1.00 95.31 122 VAL A N 1
ATOM 965 C CA . VAL A 1 122 ? 11.467 -10.706 -15.424 1.00 95.31 122 VAL A CA 1
ATOM 966 C C . VAL A 1 122 ? 12.158 -10.303 -16.728 1.00 95.31 122 VAL A C 1
ATOM 968 O O . VAL A 1 122 ? 13.305 -10.668 -16.964 1.00 95.31 122 VAL A O 1
ATOM 971 N N . GLN A 1 123 ? 11.488 -9.518 -17.575 1.00 94.75 123 GLN A N 1
ATOM 972 C CA . GLN A 1 123 ? 12.018 -9.148 -18.891 1.00 94.75 123 GLN A CA 1
ATOM 973 C C . GLN A 1 123 ? 13.241 -8.226 -18.820 1.00 94.75 123 GLN A C 1
ATOM 975 O O . GLN A 1 123 ? 14.131 -8.343 -19.658 1.00 94.75 123 GLN A O 1
ATOM 980 N N . ASN A 1 124 ? 13.281 -7.300 -17.859 1.00 93.25 124 ASN A N 1
ATOM 981 C CA . ASN A 1 124 ? 14.311 -6.257 -17.810 1.00 93.25 124 ASN A CA 1
ATOM 982 C C . ASN A 1 124 ? 15.491 -6.620 -16.907 1.00 93.25 124 ASN A C 1
ATOM 984 O O . ASN A 1 124 ? 16.610 -6.193 -17.180 1.00 93.25 124 ASN A O 1
ATOM 988 N N . PHE A 1 125 ? 15.259 -7.405 -15.853 1.00 93.12 125 PHE A N 1
ATOM 989 C CA . PHE A 1 125 ? 16.292 -7.742 -14.871 1.00 93.12 125 PHE A CA 1
ATOM 990 C C . PHE A 1 125 ? 16.535 -9.245 -14.734 1.00 93.12 125 PHE A C 1
ATOM 992 O O . PHE A 1 125 ? 17.445 -9.634 -14.009 1.00 93.12 125 PHE A O 1
ATOM 999 N N . GLY A 1 126 ? 15.749 -10.096 -15.405 1.00 91.50 126 GLY A N 1
ATOM 1000 C CA . GLY A 1 126 ? 15.871 -11.550 -15.272 1.00 91.50 126 GLY A CA 1
ATOM 1001 C C . GLY A 1 126 ? 15.522 -12.053 -13.871 1.00 91.50 126 GLY A C 1
ATOM 1002 O O . GLY A 1 126 ? 16.049 -13.076 -13.450 1.00 91.50 126 GLY A O 1
ATOM 1003 N N . ILE A 1 127 ? 14.689 -11.312 -13.133 1.00 91.44 127 ILE A N 1
ATOM 1004 C CA . ILE A 1 127 ? 14.322 -11.654 -11.756 1.00 91.44 127 ILE A CA 1
ATOM 1005 C C . ILE A 1 127 ? 13.446 -12.901 -11.741 1.00 91.44 127 ILE A C 1
ATOM 1007 O O . ILE A 1 127 ? 12.464 -12.987 -12.477 1.00 91.44 127 ILE A O 1
ATOM 1011 N N . GLU A 1 128 ? 13.772 -13.828 -10.846 1.00 88.69 128 GLU A N 1
ATOM 1012 C CA . GLU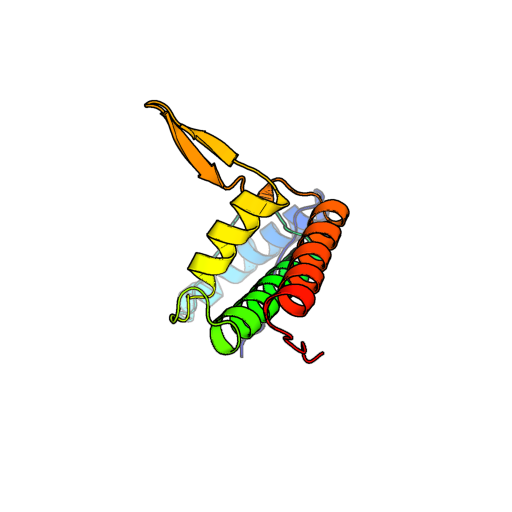 A 1 128 ? 12.935 -14.975 -10.513 1.00 88.69 128 GLU A CA 1
ATOM 1013 C C . GLU A 1 128 ? 12.233 -14.704 -9.180 1.00 88.69 128 GLU A C 1
ATOM 1015 O O . GLU A 1 128 ? 12.878 -14.591 -8.135 1.00 88.69 128 GLU A O 1
ATOM 1020 N N . PHE A 1 129 ? 10.906 -14.583 -9.224 1.00 83.44 129 PHE A N 1
ATOM 1021 C CA . PHE A 1 129 ? 10.087 -14.399 -8.029 1.00 83.44 129 PHE A CA 1
ATOM 1022 C C . PHE A 1 129 ? 9.873 -15.733 -7.321 1.00 83.44 129 PHE A C 1
ATOM 1024 O O . PHE A 1 129 ? 9.596 -16.746 -7.971 1.00 83.44 129 PHE A O 1
ATOM 1031 N N . ARG A 1 130 ? 10.006 -15.744 -5.992 1.00 72.81 130 ARG A N 1
ATOM 1032 C CA . ARG A 1 130 ? 9.736 -16.941 -5.179 1.00 72.81 130 ARG A CA 1
ATOM 1033 C C . ARG A 1 130 ? 8.309 -16.872 -4.633 1.00 72.81 130 ARG A C 1
ATOM 1035 O O . ARG A 1 130 ? 7.942 -15.874 -4.025 1.00 72.81 130 ARG A O 1
ATOM 1042 N N . ASP A 1 131 ? 7.532 -17.934 -4.852 1.00 58.50 131 ASP A N 1
ATOM 1043 C CA . ASP A 1 131 ? 6.162 -18.081 -4.328 1.00 58.50 131 ASP A CA 1
ATOM 1044 C C . ASP A 1 131 ? 6.093 -18.140 -2.788 1.00 58.50 131 ASP A C 1
ATOM 1046 O O . ASP A 1 131 ? 6.992 -18.755 -2.160 1.00 58.50 131 ASP A O 1
#

pLDDT: mean 88.32, std 10.83, range [36.38, 96.88]